Protein AF-A0A944DP44-F1 (afdb_monomer_lite)

Structure (mmCIF, N/CA/C/O backbone):
data_AF-A0A944DP44-F1
#
_entry.id   AF-A0A944DP44-F1
#
loop_
_atom_site.group_PDB
_atom_site.id
_atom_site.type_symbol
_atom_site.label_atom_id
_atom_site.label_alt_id
_atom_site.label_comp_id
_atom_site.label_asym_id
_atom_site.label_entity_id
_atom_site.label_seq_id
_atom_site.pdbx_PDB_ins_code
_atom_site.Cartn_x
_atom_site.Cartn_y
_atom_site.Cartn_z
_atom_site.occupancy
_atom_site.B_iso_or_equiv
_atom_site.auth_seq_id
_atom_site.auth_comp_id
_atom_site.auth_asym_id
_atom_site.auth_atom_id
_atom_site.pdbx_PDB_model_num
ATOM 1 N N . MET A 1 1 ? 9.981 14.958 5.287 1.00 79.44 1 MET A N 1
ATOM 2 C CA . MET A 1 1 ? 9.457 13.910 6.190 1.00 79.44 1 MET A CA 1
ATOM 3 C C . MET A 1 1 ? 8.004 13.692 5.811 1.00 79.44 1 MET A C 1
ATOM 5 O O . MET A 1 1 ? 7.354 14.682 5.502 1.00 79.44 1 MET A O 1
ATOM 9 N N . VAL A 1 2 ? 7.541 12.445 5.742 1.00 89.31 2 VAL A N 1
ATOM 10 C CA . VAL A 1 2 ? 6.137 12.111 5.470 1.00 89.31 2 VAL A CA 1
ATOM 11 C C . VAL A 1 2 ? 5.503 11.602 6.754 1.00 89.31 2 VAL A C 1
ATOM 13 O O . VAL A 1 2 ? 6.087 10.738 7.414 1.00 89.31 2 VAL A O 1
ATOM 16 N N . ASP A 1 3 ? 4.298 12.087 7.040 1.00 94.06 3 ASP A N 1
ATOM 17 C CA . ASP A 1 3 ? 3.515 11.697 8.206 1.00 94.06 3 ASP A CA 1
ATOM 18 C C . ASP A 1 3 ? 2.122 11.233 7.787 1.00 94.06 3 ASP A C 1
ATOM 20 O O . ASP A 1 3 ? 1.531 11.785 6.856 1.00 94.06 3 ASP A O 1
ATOM 24 N N . ALA A 1 4 ? 1.593 10.250 8.512 1.00 93.75 4 ALA A N 1
ATOM 25 C CA . ALA A 1 4 ? 0.179 9.919 8.481 1.00 93.75 4 ALA A CA 1
ATOM 26 C C . ALA A 1 4 ? -0.542 10.760 9.538 1.00 93.75 4 ALA A C 1
ATOM 28 O O . ALA A 1 4 ? -0.211 10.703 10.724 1.00 93.75 4 ALA A O 1
ATOM 29 N N . TRP A 1 5 ? -1.518 11.549 9.104 1.00 94.00 5 TRP A N 1
ATOM 30 C CA . TRP A 1 5 ? -2.429 12.243 10.006 1.00 94.00 5 TRP A CA 1
ATOM 31 C C . TRP A 1 5 ? -3.584 11.318 10.353 1.00 94.00 5 TRP A C 1
ATOM 33 O O . TRP A 1 5 ? -4.103 10.624 9.480 1.00 94.00 5 TRP A O 1
ATOM 43 N N . TRP A 1 6 ? -3.988 11.319 11.616 1.00 92.75 6 TRP A N 1
ATOM 44 C CA . TRP A 1 6 ? -5.111 10.520 12.083 1.00 92.75 6 TRP A CA 1
ATOM 45 C C . TRP A 1 6 ? -6.017 11.348 12.985 1.00 92.75 6 TRP A C 1
ATOM 47 O O . TRP A 1 6 ? -5.571 12.288 13.647 1.00 92.75 6 TRP A O 1
ATOM 57 N N . HIS A 1 7 ? -7.293 10.980 12.995 1.00 93.06 7 HIS A N 1
ATOM 58 C CA . HIS A 1 7 ? -8.310 11.584 13.838 1.00 93.06 7 HIS A CA 1
ATOM 59 C C . HIS A 1 7 ? -9.203 10.481 14.413 1.00 93.06 7 HIS A C 1
ATOM 61 O O . HIS A 1 7 ? -9.799 9.707 13.664 1.00 93.06 7 HIS A O 1
ATOM 67 N N . GLY A 1 8 ? -9.265 10.388 15.739 1.00 91.00 8 GLY A N 1
ATOM 68 C CA . GLY A 1 8 ? -10.126 9.451 16.447 1.00 91.00 8 GLY A CA 1
ATOM 69 C C . GLY A 1 8 ? -11.538 10.013 16.561 1.00 91.00 8 GLY A C 1
ATOM 70 O O . GLY A 1 8 ? -11.762 10.964 17.301 1.00 91.00 8 GLY A O 1
ATOM 71 N N . LEU A 1 9 ? -12.503 9.411 15.864 1.00 89.94 9 LEU A N 1
ATOM 72 C CA . LEU A 1 9 ? -13.885 9.912 15.831 1.00 89.94 9 LEU A CA 1
ATOM 73 C C . LEU A 1 9 ? -14.576 9.872 17.203 1.00 89.94 9 LEU A C 1
ATOM 75 O O . LEU A 1 9 ? -15.373 10.750 17.512 1.00 89.94 9 LEU A O 1
ATOM 79 N N . ALA A 1 10 ? -14.270 8.864 18.027 1.00 89.62 10 ALA A N 1
ATOM 80 C CA . ALA A 1 10 ? -14.866 8.714 19.355 1.00 89.62 10 ALA A CA 1
ATOM 81 C C . ALA A 1 10 ? -14.208 9.621 20.409 1.00 89.62 10 ALA A C 1
ATOM 83 O O . ALA A 1 10 ? -14.889 10.175 21.266 1.00 89.62 10 ALA A O 1
ATOM 84 N N . SER A 1 11 ? -12.883 9.762 20.357 1.00 89.75 11 SER A N 1
ATOM 85 C CA . SER A 1 11 ? -12.098 10.530 21.330 1.00 89.75 11 SER A CA 1
ATOM 86 C C . SER A 1 11 ? -11.950 12.009 20.963 1.00 89.75 11 SER A C 1
ATOM 88 O O . SER A 1 11 ? -11.557 12.807 21.809 1.00 89.75 11 SER A O 1
ATOM 90 N N . GLY A 1 12 ? -12.187 12.377 19.700 1.00 93.56 12 GLY A N 1
ATOM 91 C CA . GLY A 1 12 ? -11.880 13.700 19.150 1.00 93.56 12 GLY A CA 1
ATOM 92 C C . GLY A 1 12 ? -10.378 14.001 19.052 1.00 93.56 12 GLY A C 1
ATOM 93 O O . GLY A 1 12 ? -9.991 15.121 18.712 1.00 93.56 12 GLY A O 1
ATOM 94 N N . THR A 1 13 ? -9.510 13.030 19.353 1.00 93.38 13 THR A N 1
ATOM 95 C CA . THR A 1 13 ? -8.057 13.222 19.360 1.00 93.38 13 THR A CA 1
ATOM 96 C C . THR A 1 13 ? -7.510 13.242 17.940 1.00 93.38 13 THR A C 1
ATOM 98 O O . THR A 1 13 ? -7.939 12.482 17.078 1.00 93.38 13 THR A O 1
ATOM 101 N N . THR A 1 14 ? -6.543 14.122 17.691 1.00 95.81 14 THR A N 1
ATOM 102 C CA . THR A 1 14 ? -5.852 14.225 16.401 1.00 95.81 14 THR A CA 1
ATOM 103 C C . THR A 1 14 ? -4.363 14.092 16.641 1.00 95.81 14 THR A C 1
ATOM 105 O O . THR A 1 14 ? -3.837 14.675 17.589 1.00 95.81 14 THR A O 1
ATOM 108 N N . GLY A 1 15 ? -3.679 13.360 15.773 1.00 94.94 15 GLY A N 1
ATOM 109 C CA . GLY A 1 15 ? -2.246 13.161 15.895 1.00 94.94 15 GLY A CA 1
ATOM 110 C C . GLY A 1 15 ? -1.556 12.963 14.558 1.00 94.94 15 GLY A C 1
ATOM 111 O O . GLY A 1 15 ? -2.167 12.967 13.485 1.00 94.94 15 GLY A O 1
ATOM 112 N N . ARG A 1 16 ? -0.235 12.810 14.645 1.00 96.00 16 ARG A N 1
ATOM 113 C CA . ARG A 1 16 ? 0.646 12.530 13.513 1.00 96.00 16 ARG A CA 1
ATOM 114 C C . ARG A 1 16 ? 1.492 11.320 13.847 1.00 96.00 16 ARG A C 1
ATOM 116 O O . ARG A 1 16 ? 2.131 11.287 14.893 1.00 96.00 16 ARG A O 1
ATOM 123 N N . LEU A 1 17 ? 1.539 10.372 12.924 1.00 95.69 17 LEU A N 1
ATOM 124 C CA . LEU A 1 17 ? 2.427 9.225 12.986 1.00 95.69 17 LEU A CA 1
ATOM 125 C C . LEU A 1 17 ? 3.545 9.421 11.951 1.00 95.69 17 LEU A C 1
ATOM 127 O O . LEU A 1 17 ? 3.267 9.371 10.746 1.00 95.69 17 LEU A O 1
ATOM 131 N N . PRO A 1 18 ? 4.799 9.663 12.374 1.00 95.62 18 PRO A N 1
ATOM 132 C CA . PRO A 1 18 ? 5.895 9.865 11.441 1.00 95.62 18 PRO A CA 1
ATOM 133 C C . PRO A 1 18 ? 6.209 8.567 10.701 1.00 95.62 18 PRO A C 1
ATOM 135 O O . PRO A 1 18 ? 6.743 7.608 11.263 1.00 95.62 18 PRO A O 1
ATOM 138 N N . LEU A 1 19 ? 5.920 8.543 9.400 1.00 94.06 19 LEU A N 1
ATOM 139 C CA . LEU A 1 19 ? 6.268 7.409 8.548 1.00 94.06 19 LEU A CA 1
ATOM 140 C C . LEU A 1 19 ? 7.771 7.442 8.257 1.00 94.06 19 LEU A C 1
ATOM 142 O O . LEU A 1 19 ? 8.426 6.397 8.251 1.00 94.06 19 LEU A O 1
ATOM 146 N N . GLY A 1 20 ? 8.332 8.649 8.093 1.00 92.50 20 GLY A N 1
ATOM 147 C CA . GLY A 1 20 ? 9.751 8.982 7.894 1.00 92.50 20 GLY A CA 1
ATOM 148 C C . GLY A 1 20 ? 10.037 9.538 6.482 1.00 92.50 20 GLY A C 1
ATOM 149 O O . GLY A 1 20 ? 9.108 9.938 5.784 1.00 92.50 20 GLY A O 1
ATOM 150 N N . PRO A 1 21 ? 11.298 9.600 6.014 1.00 91.31 21 PRO A N 1
ATOM 151 C CA . PRO A 1 21 ? 11.630 10.174 4.706 1.00 91.31 21 PRO A CA 1
ATOM 152 C C . PRO A 1 21 ? 11.245 9.252 3.539 1.00 91.31 21 PRO A C 1
ATOM 154 O O . PRO A 1 21 ? 11.334 8.031 3.652 1.00 91.31 21 PRO A O 1
ATOM 157 N N . GLY A 1 22 ? 10.857 9.843 2.409 1.00 90.00 22 GLY A N 1
ATOM 158 C CA . GLY A 1 22 ? 10.469 9.129 1.192 1.00 90.00 22 GLY A CA 1
ATOM 159 C C . GLY A 1 22 ? 9.220 9.726 0.559 1.00 90.00 22 GLY A C 1
ATOM 160 O O . GLY A 1 22 ? 8.761 10.789 0.972 1.00 90.00 22 GLY A O 1
ATOM 161 N N . LEU A 1 23 ? 8.676 9.018 -0.421 1.00 90.06 23 LEU A N 1
ATOM 162 C CA . LEU A 1 23 ? 7.379 9.310 -1.015 1.00 90.06 23 LEU A CA 1
ATOM 163 C C . LEU A 1 23 ? 6.403 8.197 -0.647 1.00 90.06 23 LEU A C 1
ATOM 165 O O . LEU A 1 23 ? 6.762 7.027 -0.738 1.00 90.06 23 LEU A O 1
ATOM 169 N N . VAL A 1 24 ? 5.184 8.547 -0.254 1.00 90.25 24 VAL A N 1
ATOM 170 C CA . VAL A 1 24 ? 4.084 7.588 -0.102 1.00 90.25 24 VAL A CA 1
ATOM 171 C C . VAL A 1 24 ? 2.998 7.926 -1.102 1.00 90.25 24 VAL A C 1
ATOM 173 O O . VAL A 1 24 ? 2.752 9.099 -1.383 1.00 90.25 24 VAL A O 1
ATOM 176 N N . PHE A 1 25 ? 2.365 6.891 -1.627 1.00 76.69 25 PHE A N 1
ATOM 177 C CA . PHE A 1 25 ? 1.206 6.999 -2.498 1.00 76.69 25 PHE A CA 1
ATOM 178 C C . PHE A 1 25 ? 0.097 6.178 -1.875 1.00 76.69 25 PHE A C 1
ATOM 180 O O . PHE A 1 25 ? 0.390 5.082 -1.414 1.00 76.69 25 PHE A O 1
ATOM 187 N N . GLN A 1 26 ? -1.100 6.772 -1.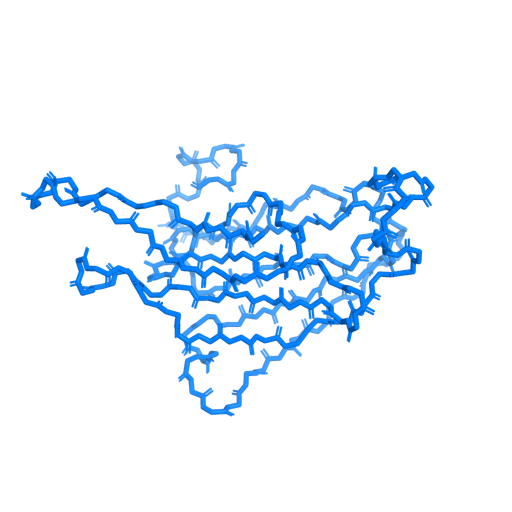835 1.00 82.25 26 GLN A N 1
ATOM 188 C CA . GLN A 1 26 ? -2.388 6.213 -1.410 1.00 82.25 26 GLN A CA 1
ATOM 189 C C . GLN A 1 26 ? -2.319 5.117 -0.324 1.00 82.25 26 GLN A C 1
ATOM 191 O O . GLN A 1 26 ? -1.880 4.007 -0.605 1.00 82.25 26 GLN A O 1
ATOM 196 N N . PRO A 1 27 ? -2.806 5.359 0.905 1.00 90.56 27 PRO A N 1
ATOM 197 C CA . PRO A 1 27 ? -2.956 4.266 1.860 1.00 90.56 27 PRO A CA 1
ATOM 198 C C . PRO A 1 27 ? -3.968 3.226 1.364 1.00 90.56 27 PRO A C 1
ATOM 200 O O . PRO A 1 27 ? -4.912 3.575 0.657 1.00 90.56 27 PRO A O 1
ATOM 203 N N . ALA A 1 28 ? -3.801 1.979 1.796 1.00 91.50 28 ALA A N 1
ATOM 204 C CA . ALA A 1 28 ? -4.808 0.933 1.648 1.00 91.50 28 ALA A CA 1
ATOM 205 C C . ALA A 1 28 ? -5.266 0.444 3.024 1.00 91.50 28 ALA A C 1
ATOM 207 O O . ALA A 1 28 ? -4.429 0.190 3.896 1.00 91.50 28 ALA A O 1
ATOM 208 N N . VAL A 1 29 ? -6.576 0.309 3.221 1.00 89.19 29 VAL A N 1
ATOM 209 C CA . VAL A 1 29 ? -7.153 -0.139 4.491 1.00 89.19 29 VAL A CA 1
ATOM 210 C C . VAL A 1 29 ? -7.367 -1.651 4.454 1.00 89.19 29 VAL A C 1
ATOM 212 O O . VAL A 1 29 ? -8.084 -2.190 3.615 1.00 89.19 29 VAL A O 1
ATOM 215 N N . ALA A 1 30 ? -6.697 -2.343 5.368 1.00 88.19 30 ALA A N 1
ATOM 216 C CA . ALA A 1 30 ? -6.909 -3.751 5.671 1.00 88.19 30 ALA A CA 1
ATOM 217 C C . ALA A 1 30 ? -7.772 -3.880 6.935 1.00 88.19 30 ALA A C 1
ATOM 219 O O . ALA A 1 30 ? -8.036 -2.897 7.627 1.00 88.19 30 ALA A O 1
ATOM 220 N N . ALA A 1 31 ? -8.161 -5.107 7.283 1.00 86.81 31 ALA A N 1
ATOM 221 C CA . ALA A 1 31 ? -9.094 -5.363 8.385 1.00 86.81 31 ALA A CA 1
ATOM 222 C C . ALA A 1 31 ? -8.742 -4.703 9.729 1.00 86.81 31 ALA A C 1
ATOM 224 O O . ALA A 1 31 ? -9.637 -4.259 10.446 1.00 86.81 31 ALA A O 1
ATOM 225 N N . ARG A 1 32 ? -7.457 -4.643 10.094 1.00 87.94 32 ARG A N 1
ATOM 226 C CA . ARG A 1 32 ? -7.004 -4.057 11.370 1.00 87.94 32 ARG A CA 1
ATOM 227 C C . ARG A 1 32 ? -5.870 -3.047 11.211 1.00 87.94 32 ARG A C 1
ATOM 229 O O . ARG A 1 32 ? -5.385 -2.479 12.196 1.00 87.94 32 ARG A O 1
ATOM 236 N N . GLN A 1 33 ? -5.418 -2.837 9.980 1.00 91.38 33 GLN A N 1
ATOM 237 C CA . GLN A 1 33 ? -4.220 -2.079 9.667 1.00 91.38 33 GLN A CA 1
ATOM 238 C C . GLN A 1 33 ? -4.475 -1.130 8.505 1.00 91.38 33 GLN A C 1
ATOM 240 O O . GLN A 1 33 ? -5.226 -1.437 7.586 1.00 91.38 33 GLN A O 1
ATOM 245 N N . VAL A 1 34 ? -3.755 -0.016 8.495 1.00 92.81 34 VAL A N 1
ATOM 246 C CA . VAL A 1 34 ? -3.582 0.804 7.294 1.00 92.81 34 VAL A CA 1
ATOM 247 C C . VAL A 1 34 ? -2.180 0.564 6.756 1.00 92.81 34 VAL A C 1
ATOM 249 O O . VAL A 1 34 ? -1.201 0.545 7.504 1.00 92.81 34 VAL A O 1
ATOM 252 N N . ALA A 1 35 ? -2.081 0.340 5.453 1.00 94.31 35 ALA A N 1
ATOM 253 C CA . ALA A 1 35 ? -0.840 0.029 4.774 1.00 94.31 35 ALA A CA 1
ATOM 254 C C . ALA A 1 35 ? -0.393 1.200 3.893 1.00 94.31 35 ALA A C 1
ATOM 256 O O . ALA A 1 35 ? -1.182 1.757 3.132 1.00 94.31 35 ALA A O 1
ATOM 257 N N . PHE A 1 36 ? 0.891 1.548 3.965 1.00 95.12 36 PHE A N 1
ATOM 258 C CA . PHE A 1 36 ? 1.513 2.587 3.147 1.00 95.12 36 PHE A CA 1
ATOM 259 C C . PHE A 1 36 ? 2.696 2.004 2.384 1.00 95.12 36 PHE A C 1
ATOM 261 O O . PHE A 1 36 ? 3.658 1.537 2.994 1.00 95.12 36 PHE A O 1
ATOM 268 N N . ALA A 1 37 ? 2.675 2.086 1.056 1.00 94.31 37 ALA A N 1
ATOM 269 C CA . ALA A 1 37 ? 3.864 1.823 0.259 1.00 94.31 37 ALA A CA 1
ATOM 270 C C . ALA A 1 37 ? 4.741 3.081 0.235 1.00 94.31 37 ALA A C 1
ATOM 272 O O . ALA A 1 37 ? 4.338 4.124 -0.287 1.00 94.31 37 ALA A O 1
ATOM 273 N N . ARG A 1 38 ? 5.943 2.991 0.809 1.00 93.56 38 ARG A N 1
ATOM 274 C CA . ARG A 1 38 ? 6.912 4.086 0.835 1.00 93.56 38 ARG A CA 1
ATOM 275 C C . ARG A 1 38 ? 8.089 3.802 -0.084 1.00 93.56 38 ARG A C 1
ATOM 277 O O . ARG A 1 38 ? 8.788 2.808 0.072 1.00 93.56 38 ARG A O 1
ATOM 284 N N . VAL A 1 39 ? 8.347 4.739 -0.986 1.00 91.19 39 VAL A N 1
ATOM 285 C CA . VAL A 1 39 ? 9.437 4.703 -1.962 1.00 91.19 39 VAL A CA 1
ATOM 286 C C . VAL A 1 39 ? 10.592 5.565 -1.468 1.00 91.19 39 VAL A C 1
ATOM 288 O O . VAL A 1 39 ? 10.390 6.723 -1.077 1.00 91.19 39 VAL A O 1
ATOM 291 N N . ARG A 1 40 ? 11.807 5.002 -1.439 1.00 85.81 40 ARG A N 1
ATOM 292 C CA . ARG A 1 40 ? 12.994 5.672 -0.880 1.00 85.81 40 ARG A CA 1
ATOM 293 C C . ARG A 1 40 ? 14.264 5.381 -1.683 1.00 85.81 40 ARG A C 1
ATOM 295 O O . ARG A 1 40 ? 14.410 4.274 -2.195 1.00 85.81 40 ARG A O 1
ATOM 302 N N . PRO A 1 41 ? 15.271 6.278 -1.651 1.00 68.25 41 PRO A N 1
ATOM 303 C CA . PRO A 1 41 ? 16.549 6.098 -2.358 1.00 68.25 41 PRO A CA 1
ATOM 304 C C . PRO A 1 41 ? 17.435 4.883 -1.990 1.00 68.25 41 PRO A C 1
ATOM 306 O O . PRO A 1 41 ? 18.574 4.834 -2.436 1.00 68.25 41 PRO A O 1
ATOM 309 N N . ARG A 1 42 ? 16.986 3.916 -1.179 1.00 70.25 42 ARG A N 1
ATOM 310 C CA . ARG A 1 42 ? 17.754 2.708 -0.794 1.00 70.25 42 ARG A CA 1
ATOM 311 C C . ARG A 1 42 ? 16.886 1.457 -0.613 1.00 70.25 42 ARG A C 1
ATOM 313 O O . ARG A 1 42 ? 17.318 0.501 0.020 1.00 70.25 42 ARG A O 1
ATOM 320 N N . GLY A 1 43 ? 15.663 1.480 -1.130 1.00 77.94 43 GLY A N 1
ATOM 321 C CA . GLY A 1 43 ? 14.723 0.376 -0.986 1.00 77.94 43 GLY A CA 1
ATOM 322 C C . GLY A 1 43 ? 13.363 0.863 -0.524 1.00 77.94 43 GLY A C 1
ATOM 323 O O . GLY A 1 43 ? 13.248 1.665 0.417 1.00 77.94 43 GLY A O 1
ATOM 324 N N . ASP A 1 44 ? 12.358 0.353 -1.217 1.00 91.50 44 ASP A N 1
ATOM 325 C CA . ASP A 1 44 ? 10.960 0.585 -0.917 1.00 91.50 44 ASP A CA 1
ATOM 326 C C . ASP A 1 44 ? 10.566 -0.240 0.311 1.00 91.50 44 ASP A C 1
ATOM 328 O O . ASP A 1 44 ? 11.218 -1.224 0.668 1.00 91.50 44 ASP A O 1
ATOM 332 N N . GLU A 1 45 ? 9.494 0.153 0.983 1.00 93.31 45 GLU A N 1
ATOM 333 C CA . GLU A 1 45 ? 8.934 -0.652 2.060 1.00 93.31 45 GLU A CA 1
ATOM 334 C C . GLU A 1 45 ? 7.415 -0.511 2.133 1.00 93.31 45 GLU A C 1
ATOM 336 O O . GLU A 1 45 ? 6.842 0.493 1.705 1.00 93.31 45 GLU A O 1
ATOM 341 N N . LEU A 1 46 ? 6.771 -1.514 2.712 1.00 94.44 46 LEU A N 1
ATOM 342 C CA . LEU A 1 46 ? 5.399 -1.447 3.178 1.00 94.44 46 LEU A CA 1
ATOM 343 C C . LEU A 1 46 ? 5.419 -1.109 4.668 1.00 94.44 46 LEU A C 1
ATOM 345 O O . LEU A 1 46 ? 6.029 -1.825 5.460 1.00 94.44 46 LEU A O 1
ATOM 349 N N . ILE A 1 47 ? 4.758 -0.028 5.058 1.00 94.69 47 ILE A N 1
ATOM 350 C CA . ILE A 1 47 ? 4.554 0.333 6.460 1.00 94.69 47 ILE A CA 1
ATOM 351 C C . ILE A 1 47 ? 3.143 -0.089 6.835 1.00 94.69 47 ILE A C 1
ATOM 353 O O . ILE A 1 47 ? 2.189 0.360 6.204 1.00 94.69 47 ILE A O 1
ATOM 357 N N . LEU A 1 48 ? 3.018 -0.927 7.858 1.00 94.19 48 LEU A N 1
ATOM 358 C CA . LEU A 1 48 ? 1.733 -1.349 8.403 1.00 94.19 48 LEU A CA 1
ATOM 359 C C . LEU A 1 48 ? 1.500 -0.624 9.722 1.00 94.19 48 LEU A C 1
ATOM 361 O O . LEU A 1 48 ? 2.311 -0.731 10.645 1.00 94.19 48 LEU A O 1
ATOM 365 N N . THR A 1 49 ? 0.406 0.122 9.803 1.00 94.12 49 THR A N 1
ATOM 366 C CA . THR A 1 49 ? 0.009 0.851 11.005 1.00 94.12 49 THR A CA 1
ATOM 367 C C . THR A 1 49 ? -1.199 0.175 11.629 1.00 94.12 49 THR A C 1
ATOM 369 O O . THR A 1 49 ? -2.236 0.065 10.975 1.00 94.12 49 THR A O 1
ATOM 372 N N . ALA A 1 50 ? -1.075 -0.274 12.873 1.00 92.06 50 ALA A N 1
ATOM 373 C CA . ALA A 1 50 ? -2.188 -0.828 13.632 1.00 92.06 50 ALA A CA 1
ATOM 374 C C . ALA A 1 50 ? -3.115 0.298 14.115 1.00 92.06 50 ALA A C 1
ATOM 376 O O . ALA A 1 50 ? -2.657 1.414 14.367 1.00 92.06 50 ALA A O 1
ATOM 377 N N . THR A 1 51 ? -4.414 0.008 14.210 1.00 86.69 51 THR A N 1
ATOM 378 C CA . THR A 1 51 ? -5.465 1.003 14.520 1.00 86.69 51 THR A CA 1
ATOM 379 C C . THR A 1 51 ? -6.389 0.591 15.673 1.00 86.69 51 THR A C 1
ATOM 381 O O . THR A 1 51 ? -7.360 1.280 15.971 1.00 86.69 51 THR A O 1
ATOM 384 N N . ASP A 1 52 ? -6.081 -0.512 16.353 1.00 83.88 52 ASP A N 1
ATOM 385 C CA . ASP A 1 52 ? -6.919 -1.130 17.387 1.00 83.88 52 ASP A CA 1
ATOM 386 C C . ASP A 1 52 ? -6.882 -0.423 18.754 1.00 83.88 52 ASP A C 1
ATOM 388 O O . ASP A 1 52 ? -7.806 -0.581 19.548 1.00 83.88 52 ASP A O 1
ATOM 392 N N . SER A 1 53 ? -5.859 0.388 19.031 1.00 77.44 53 SER A N 1
ATOM 393 C CA . SER A 1 53 ? -5.649 1.062 20.323 1.00 77.44 53 SER A CA 1
ATOM 394 C C . SER A 1 53 ? -6.152 2.512 20.398 1.00 77.44 53 SER A C 1
ATOM 396 O O . SER A 1 53 ? -5.840 3.215 21.357 1.00 77.44 53 SER A O 1
ATOM 398 N N . GLY A 1 54 ? -6.892 3.005 19.399 1.00 80.62 54 GLY A N 1
ATOM 399 C CA . GLY A 1 54 ? -7.379 4.396 19.336 1.00 80.62 54 GLY A CA 1
ATOM 400 C C . GLY A 1 54 ? -6.314 5.431 18.937 1.00 80.62 54 GLY A C 1
ATOM 401 O O . GLY A 1 54 ? -6.628 6.373 18.212 1.00 80.62 54 GLY A O 1
ATOM 402 N N . GLU A 1 55 ? -5.055 5.227 19.328 1.00 91.25 55 GLU A N 1
ATOM 403 C CA . GLU A 1 55 ? -3.882 5.891 18.746 1.00 91.25 55 GLU A CA 1
ATOM 404 C C . GLU A 1 55 ? -3.150 4.924 17.795 1.00 91.25 55 GLU A C 1
ATOM 406 O O . GLU A 1 55 ? -2.738 3.844 18.234 1.00 91.25 55 GLU A O 1
ATOM 411 N N . PRO A 1 56 ? -2.981 5.272 16.503 1.00 93.06 56 PRO A N 1
ATOM 412 C CA . PRO A 1 56 ? -2.263 4.435 15.551 1.00 93.06 56 PRO A CA 1
ATOM 413 C C . PRO A 1 56 ? -0.762 4.360 15.828 1.00 93.06 56 PRO A C 1
ATOM 415 O O . PRO A 1 56 ? -0.108 5.369 16.092 1.00 93.06 56 PRO A O 1
ATOM 418 N N . TRP A 1 57 ? -0.186 3.175 15.645 1.00 93.38 57 TRP A N 1
ATOM 419 C CA . TRP A 1 57 ? 1.250 2.931 15.794 1.00 93.38 57 TRP A CA 1
ATOM 420 C C . TRP A 1 57 ? 1.776 2.036 14.667 1.00 93.38 57 TRP A C 1
ATOM 422 O O . TRP A 1 57 ? 1.016 1.342 13.993 1.00 93.38 57 TRP A O 1
ATOM 432 N N . ILE A 1 58 ? 3.087 2.068 14.412 1.00 93.88 58 ILE A N 1
ATOM 433 C CA . ILE A 1 58 ? 3.702 1.268 13.340 1.00 93.88 58 ILE A CA 1
ATOM 434 C C . ILE A 1 58 ? 3.939 -0.156 13.840 1.00 93.88 58 ILE A C 1
ATOM 436 O O . ILE A 1 58 ? 4.876 -0.389 14.600 1.00 93.88 58 ILE A O 1
ATOM 440 N N . GLY A 1 59 ? 3.119 -1.0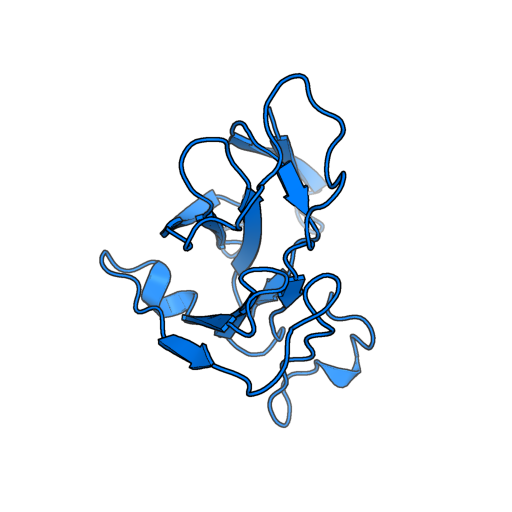89 13.354 1.00 91.19 59 GLY A N 1
ATOM 441 C CA . GLY A 1 59 ? 3.214 -2.521 13.634 1.00 91.19 59 GLY A CA 1
ATOM 442 C C . GLY A 1 59 ? 4.383 -3.191 12.936 1.00 91.19 59 GLY A C 1
ATOM 443 O O . GLY A 1 59 ? 5.091 -3.996 13.534 1.00 91.19 59 GLY A O 1
ATOM 444 N N . ALA A 1 60 ? 4.619 -2.826 11.675 1.00 92.00 60 ALA A N 1
ATOM 445 C CA . ALA A 1 60 ? 5.669 -3.443 10.881 1.00 92.00 60 ALA A CA 1
ATOM 446 C C . ALA A 1 60 ? 6.195 -2.528 9.774 1.00 92.00 60 ALA A C 1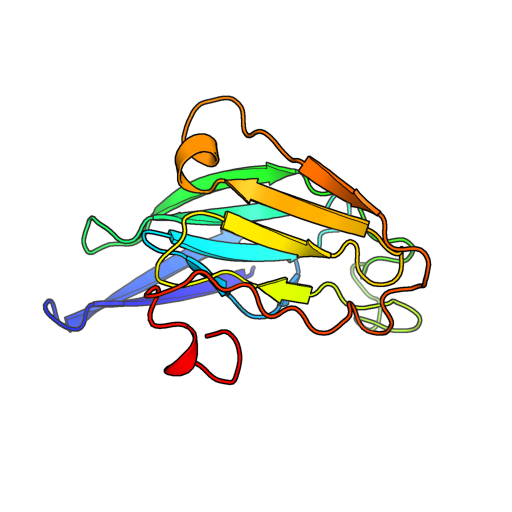
ATOM 448 O O . ALA A 1 60 ? 5.510 -1.626 9.282 1.00 92.00 60 ALA A O 1
ATOM 449 N N . ARG A 1 61 ? 7.429 -2.816 9.353 1.00 92.62 61 ARG A N 1
ATOM 450 C CA . ARG A 1 61 ? 8.043 -2.298 8.129 1.00 92.62 61 ARG A CA 1
ATOM 451 C C . ARG A 1 61 ? 8.577 -3.475 7.330 1.00 92.62 61 ARG A C 1
ATOM 453 O O . ARG A 1 61 ? 9.500 -4.150 7.773 1.00 92.62 61 ARG A O 1
ATOM 460 N N . VAL A 1 62 ? 7.990 -3.716 6.168 1.00 92.62 62 VAL A N 1
ATOM 461 C CA . VAL A 1 62 ? 8.304 -4.860 5.312 1.00 92.62 62 VAL A CA 1
ATOM 462 C C . VAL A 1 62 ? 9.111 -4.357 4.121 1.00 92.62 62 VAL A C 1
ATOM 464 O O . VAL A 1 62 ? 8.595 -3.525 3.373 1.00 92.62 62 VAL A O 1
ATOM 467 N N . PRO A 1 63 ? 10.359 -4.805 3.915 1.00 92.19 63 PRO A N 1
ATOM 468 C CA . PRO A 1 63 ? 11.119 -4.439 2.726 1.00 92.19 63 PRO A CA 1
ATOM 469 C C . PRO A 1 63 ? 10.372 -4.838 1.451 1.00 92.19 63 PRO A C 1
ATOM 471 O O . PRO A 1 63 ? 9.840 -5.943 1.355 1.00 92.19 63 PRO A O 1
ATOM 474 N N . LEU A 1 64 ? 10.357 -3.948 0.463 1.00 91.69 64 LEU A N 1
ATOM 475 C CA . LEU A 1 64 ? 9.839 -4.220 -0.872 1.00 91.69 64 LEU A CA 1
ATOM 476 C C . LEU A 1 64 ? 10.986 -4.124 -1.886 1.00 91.69 64 LEU A C 1
ATOM 478 O O . LEU A 1 64 ? 11.865 -3.267 -1.739 1.00 91.69 64 LEU A O 1
ATOM 482 N N . PRO A 1 65 ? 10.984 -4.951 -2.945 1.00 90.44 65 PRO A N 1
ATOM 483 C CA . PRO A 1 65 ? 11.924 -4.787 -4.046 1.00 90.44 65 PRO A CA 1
ATOM 484 C C . PRO A 1 65 ? 11.837 -3.376 -4.624 1.00 90.44 65 PRO A C 1
ATOM 486 O O . PRO A 1 65 ? 10.738 -2.867 -4.853 1.00 90.44 65 PRO A O 1
ATOM 489 N N . ALA A 1 66 ? 12.986 -2.744 -4.858 1.00 88.50 66 ALA A N 1
ATOM 490 C CA . ALA A 1 66 ? 13.040 -1.399 -5.420 1.00 88.50 66 ALA A CA 1
ATOM 491 C C . ALA A 1 66 ? 12.489 -1.376 -6.854 1.00 88.50 66 ALA A C 1
ATOM 493 O O . ALA A 1 66 ? 12.713 -2.311 -7.628 1.00 88.50 66 ALA A O 1
ATOM 494 N N . MET A 1 67 ? 11.789 -0.303 -7.221 1.00 89.62 67 MET A N 1
ATOM 495 C CA . MET A 1 67 ? 11.405 -0.071 -8.617 1.00 89.62 67 MET A CA 1
ATOM 496 C C . MET A 1 67 ? 12.613 0.389 -9.433 1.00 89.62 67 MET A C 1
ATOM 498 O O . MET A 1 67 ? 13.391 1.235 -8.975 1.00 89.62 67 MET A O 1
ATOM 502 N N . ASP A 1 68 ? 12.739 -0.101 -10.662 1.00 87.44 68 ASP A N 1
ATOM 503 C CA . ASP A 1 68 ? 13.719 0.441 -11.595 1.00 87.44 68 ASP A CA 1
ATOM 504 C C . ASP A 1 68 ? 13.415 1.922 -11.851 1.00 87.44 68 ASP A C 1
ATOM 506 O O . ASP A 1 68 ? 12.268 2.330 -12.041 1.00 87.4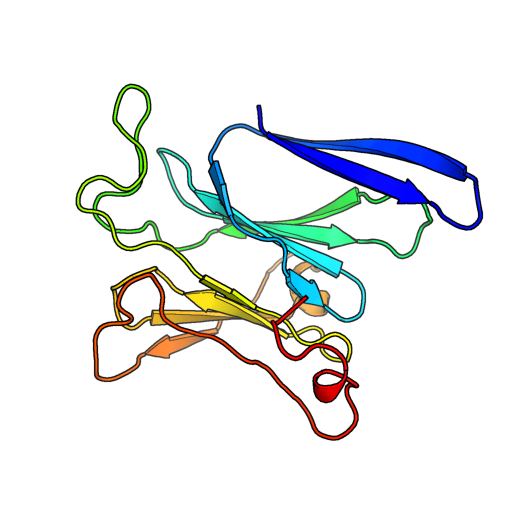4 68 ASP A O 1
ATOM 510 N N . GLY A 1 69 ? 14.455 2.751 -11.771 1.00 84.38 69 GLY A N 1
ATOM 511 C CA . GLY A 1 69 ? 14.324 4.197 -11.924 1.00 84.38 69 GLY A CA 1
ATOM 512 C C . GLY A 1 69 ? 13.644 4.927 -10.760 1.00 84.38 69 GLY A C 1
ATOM 513 O O . GLY A 1 69 ? 13.455 6.128 -10.894 1.00 84.38 69 GLY A O 1
ATOM 514 N N . ALA A 1 70 ? 13.321 4.269 -9.633 1.00 86.56 70 ALA A N 1
ATOM 515 C CA . ALA A 1 70 ? 12.591 4.861 -8.499 1.00 86.56 70 ALA A CA 1
ATOM 516 C C . ALA A 1 70 ? 12.981 6.328 -8.191 1.00 86.56 70 ALA A C 1
ATOM 518 O O . ALA A 1 70 ? 14.179 6.643 -8.191 1.00 86.56 70 ALA A O 1
ATOM 519 N N . PRO A 1 71 ? 12.005 7.208 -7.869 1.00 86.12 71 PRO A N 1
ATOM 520 C CA . PRO A 1 71 ? 12.245 8.617 -7.574 1.00 86.12 71 PRO A CA 1
ATOM 521 C C . PRO A 1 71 ? 13.441 8.865 -6.652 1.00 86.12 71 PRO A C 1
ATOM 523 O O . PRO A 1 71 ? 13.593 8.244 -5.595 1.00 86.12 71 PRO A O 1
ATOM 526 N N . ARG A 1 72 ? 14.278 9.827 -7.047 1.00 84.44 72 ARG A N 1
ATOM 527 C CA . ARG A 1 72 ? 15.494 10.217 -6.326 1.00 84.44 72 ARG A CA 1
ATOM 528 C C . ARG A 1 72 ? 15.392 11.654 -5.844 1.00 84.44 72 ARG A C 1
ATOM 530 O O . ARG A 1 72 ? 14.684 12.477 -6.418 1.00 84.44 72 ARG A O 1
ATOM 537 N N . SER A 1 73 ? 16.137 11.956 -4.787 1.00 83.38 73 SER A N 1
ATOM 538 C CA . SER A 1 73 ? 16.254 13.325 -4.286 1.00 83.38 73 SER A CA 1
ATOM 539 C C . SER A 1 73 ? 16.786 14.253 -5.381 1.00 83.38 73 SER A C 1
ATOM 541 O O . SER A 1 73 ? 17.748 13.904 -6.060 1.00 83.38 73 SER A O 1
ATOM 543 N N . GLY A 1 74 ? 16.179 15.432 -5.528 1.00 84.81 74 GLY A N 1
ATOM 544 C CA . GLY A 1 74 ? 16.588 16.442 -6.511 1.00 84.81 74 GLY A CA 1
ATOM 545 C C . GLY A 1 74 ? 16.099 16.205 -7.947 1.00 84.81 74 GLY A C 1
ATOM 546 O O . GLY A 1 74 ? 16.364 17.047 -8.796 1.00 84.81 74 GLY A O 1
ATOM 547 N N . GLY A 1 75 ? 15.385 15.109 -8.223 1.00 84.19 75 GLY A N 1
ATOM 548 C CA . GLY A 1 75 ? 14.727 14.865 -9.512 1.00 84.19 75 GLY A CA 1
ATOM 549 C C . GLY A 1 75 ? 13.215 15.096 -9.455 1.00 84.19 75 GLY A C 1
ATOM 550 O O . GLY A 1 75 ? 12.616 15.068 -8.377 1.00 84.19 75 GLY A O 1
ATOM 551 N N . THR A 1 76 ? 12.589 15.281 -10.620 1.00 85.12 76 THR A N 1
ATOM 552 C CA . THR A 1 76 ? 11.125 15.303 -10.744 1.00 85.12 76 THR A CA 1
ATOM 553 C C . THR A 1 76 ? 10.570 13.914 -10.408 1.00 85.12 76 THR A C 1
ATOM 555 O O . THR A 1 76 ? 10.961 12.933 -11.047 1.00 85.12 76 THR A O 1
ATOM 558 N N . PRO A 1 77 ? 9.678 13.775 -9.410 1.00 84.12 77 PRO A N 1
ATOM 559 C CA . PRO A 1 77 ? 9.087 12.482 -9.089 1.00 84.12 77 PRO A CA 1
ATOM 560 C C . PRO A 1 77 ? 8.360 11.884 -10.297 1.00 84.12 77 PRO A C 1
ATOM 562 O O . PRO A 1 77 ? 7.606 12.584 -10.968 1.00 84.12 77 PRO A O 1
ATOM 565 N N . TRP A 1 78 ? 8.533 10.578 -10.511 1.00 85.31 78 TRP A N 1
ATOM 566 C CA . TRP A 1 78 ? 7.843 9.785 -11.546 1.00 85.31 78 TRP A CA 1
ATOM 567 C C . TRP A 1 78 ? 8.237 10.073 -12.995 1.00 85.31 78 TRP A C 1
ATOM 569 O O . TRP A 1 78 ? 7.658 9.475 -13.897 1.00 85.31 78 TRP A O 1
ATOM 579 N N . ASP A 1 79 ? 9.232 10.927 -13.233 1.00 85.75 79 ASP A N 1
ATOM 580 C CA . ASP A 1 79 ? 9.730 11.180 -14.584 1.00 85.75 79 ASP A CA 1
ATOM 581 C C . ASP A 1 79 ? 10.413 9.929 -15.160 1.00 85.75 79 ASP A C 1
ATOM 583 O O . ASP A 1 79 ? 11.457 9.495 -14.673 1.00 85.75 79 ASP A O 1
ATOM 587 N N . GLY A 1 80 ? 9.773 9.303 -16.153 1.00 82.56 80 GLY A N 1
ATOM 588 C CA . GLY A 1 80 ? 10.224 8.043 -16.752 1.00 82.56 80 GLY A CA 1
ATOM 589 C C . GLY A 1 80 ? 10.068 6.803 -15.859 1.00 82.56 80 GLY A C 1
ATOM 590 O O . GLY A 1 80 ? 10.660 5.769 -16.163 1.00 82.56 80 GLY A O 1
ATOM 591 N N . VAL A 1 81 ? 9.286 6.875 -14.771 1.00 86.44 81 VAL A N 1
ATOM 592 C CA . VAL A 1 81 ? 9.149 5.784 -13.786 1.00 86.44 81 VAL A CA 1
ATOM 593 C C . VAL A 1 81 ? 7.701 5.340 -13.642 1.00 86.44 81 VAL A C 1
ATOM 595 O O . VAL A 1 81 ? 6.801 6.149 -13.433 1.00 86.44 81 VAL A O 1
ATOM 598 N N . GLN A 1 82 ? 7.485 4.028 -13.660 1.00 89.38 82 GLN A N 1
ATOM 599 C CA . GLN A 1 82 ? 6.177 3.425 -13.419 1.00 89.38 82 GLN A CA 1
ATOM 600 C C . GLN A 1 82 ? 5.824 3.494 -11.924 1.00 89.38 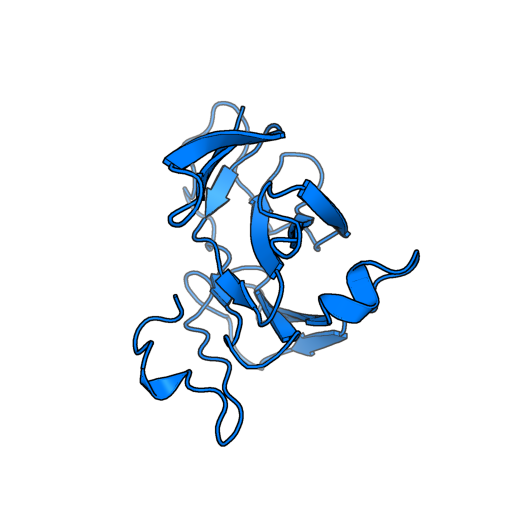82 GLN A C 1
ATOM 602 O O . GLN A 1 82 ? 6.613 3.075 -11.075 1.00 89.38 82 GLN A O 1
ATOM 607 N N . ARG A 1 83 ? 4.642 4.025 -11.593 1.00 89.31 83 ARG A N 1
ATOM 608 C CA . ARG A 1 83 ? 4.182 4.177 -10.201 1.00 89.31 83 ARG A CA 1
ATOM 609 C C . ARG A 1 83 ? 3.878 2.828 -9.568 1.00 89.31 83 ARG A C 1
ATOM 611 O O . ARG A 1 83 ? 3.471 1.911 -10.258 1.00 89.31 83 ARG A O 1
ATOM 618 N N . ARG A 1 84 ? 4.028 2.723 -8.249 1.00 91.44 84 ARG A N 1
ATOM 619 C CA . ARG A 1 84 ? 3.582 1.568 -7.460 1.00 91.44 84 ARG A CA 1
ATOM 620 C C . ARG A 1 84 ? 2.116 1.736 -7.076 1.00 91.44 84 ARG A C 1
ATOM 622 O O . ARG A 1 84 ? 1.729 2.811 -6.627 1.00 91.44 84 ARG A O 1
ATOM 629 N N . ALA A 1 85 ? 1.345 0.662 -7.200 1.00 92.44 85 ALA A N 1
ATOM 630 C CA . ALA A 1 85 ? -0.015 0.575 -6.688 1.00 92.44 85 ALA A CA 1
ATOM 631 C C . ALA A 1 85 ? -0.043 -0.281 -5.418 1.00 92.44 85 ALA A C 1
ATOM 633 O O . ALA A 1 85 ? 0.758 -1.207 -5.251 1.00 92.44 85 ALA A O 1
ATOM 634 N N . ILE A 1 86 ? -0.972 0.038 -4.526 1.00 93.69 86 ILE A N 1
ATOM 635 C CA . ILE A 1 86 ? -1.240 -0.693 -3.293 1.00 93.69 86 ILE A CA 1
ATOM 636 C C . ILE A 1 86 ? -2.749 -0.842 -3.146 1.00 93.69 86 ILE A C 1
ATOM 638 O O . ILE A 1 86 ? -3.493 0.082 -3.465 1.00 93.69 86 ILE A O 1
ATOM 642 N N . ALA A 1 87 ? -3.190 -2.004 -2.679 1.00 92.12 87 ALA A N 1
ATOM 643 C CA . ALA A 1 87 ? -4.584 -2.243 -2.353 1.00 92.12 87 ALA A CA 1
ATOM 644 C C . ALA A 1 87 ? -4.713 -3.282 -1.238 1.00 92.12 87 ALA A C 1
ATOM 646 O O . ALA A 1 87 ? -3.870 -4.170 -1.087 1.00 92.12 87 ALA A O 1
ATOM 647 N N . ALA A 1 88 ? -5.791 -3.183 -0.477 1.00 90.88 88 ALA A N 1
ATOM 648 C CA . ALA A 1 88 ? -6.170 -4.116 0.572 1.00 90.88 88 ALA A CA 1
ATOM 649 C C . ALA A 1 88 ? -7.699 -4.214 0.602 1.00 90.88 88 ALA A C 1
ATOM 651 O O . ALA A 1 88 ? -8.378 -3.376 0.015 1.00 90.88 88 ALA A O 1
ATOM 652 N N . SER A 1 89 ? -8.220 -5.272 1.219 1.00 84.75 89 SER A N 1
ATOM 653 C CA . SER A 1 89 ? -9.660 -5.423 1.434 1.00 84.75 89 SER A CA 1
ATOM 654 C C . SER A 1 89 ? -9.980 -5.161 2.912 1.00 84.75 89 SER A C 1
ATOM 656 O O . SER A 1 89 ? -9.287 -5.718 3.772 1.00 84.75 89 SER A O 1
ATOM 658 N N . PRO A 1 90 ? -11.047 -4.405 3.234 1.00 81.06 90 PRO A N 1
ATOM 659 C CA . PRO A 1 90 ? -11.438 -4.132 4.618 1.00 81.06 90 PRO A CA 1
ATOM 660 C C . PRO A 1 90 ? -11.790 -5.379 5.443 1.00 81.06 90 PRO A C 1
ATOM 662 O O . PRO A 1 90 ? -11.737 -5.337 6.664 1.00 81.06 90 PRO A O 1
ATOM 665 N N . GLY A 1 91 ? -12.143 -6.507 4.817 1.00 85.00 91 GLY A N 1
ATOM 666 C CA . GLY A 1 91 ? -12.424 -7.769 5.520 1.00 85.00 91 GLY A CA 1
ATOM 667 C C . GLY A 1 91 ? -11.274 -8.778 5.481 1.00 85.00 91 GLY A C 1
ATOM 668 O O . GLY A 1 91 ? -11.469 -9.958 5.777 1.00 85.00 91 GLY A O 1
ATOM 669 N N . SER A 1 92 ? -10.076 -8.359 5.070 1.00 87.62 92 SER A N 1
ATOM 670 C CA . SER A 1 92 ? -8.924 -9.238 4.864 1.00 87.62 92 SER A CA 1
ATOM 671 C C . SER A 1 92 ? -7.637 -8.617 5.417 1.00 87.62 92 SER A C 1
ATOM 673 O O . SER A 1 92 ? -7.416 -7.421 5.243 1.00 87.62 92 SER A O 1
ATOM 675 N N . PRO A 1 93 ? -6.721 -9.407 6.013 1.00 89.25 93 PRO A N 1
ATOM 676 C CA . PRO A 1 93 ? -5.389 -8.912 6.366 1.00 89.25 93 PRO A CA 1
ATOM 677 C C . PRO A 1 93 ? -4.458 -8.822 5.146 1.00 89.25 93 PRO A C 1
ATOM 679 O O . PRO A 1 93 ? -3.325 -8.366 5.256 1.00 89.25 93 PRO A O 1
ATOM 682 N N . LEU A 1 94 ? -4.893 -9.295 3.973 1.00 91.00 94 LEU A N 1
ATOM 683 C CA . LEU A 1 94 ? -4.052 -9.347 2.782 1.00 91.00 94 LEU A CA 1
ATOM 684 C C . LEU A 1 94 ? -3.897 -7.961 2.144 1.00 91.00 94 LEU A C 1
ATOM 686 O O . LEU A 1 94 ? -4.879 -7.361 1.707 1.00 91.00 94 LEU A O 1
ATOM 690 N N . VAL A 1 95 ? -2.649 -7.525 2.006 1.00 93.44 95 VAL A N 1
ATOM 691 C CA . VAL A 1 95 ? -2.239 -6.317 1.289 1.00 93.44 95 VAL A CA 1
ATOM 692 C C . VAL A 1 95 ? -1.491 -6.725 0.025 1.00 93.44 95 VAL A C 1
ATOM 694 O O . VAL A 1 95 ? -0.576 -7.545 0.072 1.00 93.44 95 VAL A O 1
ATOM 697 N N . ALA A 1 96 ? -1.863 -6.145 -1.110 1.00 94.38 96 ALA A N 1
ATOM 698 C CA . ALA A 1 96 ? -1.196 -6.326 -2.390 1.00 94.38 96 ALA A CA 1
ATOM 699 C C . ALA A 1 96 ? -0.458 -5.045 -2.780 1.00 94.38 96 ALA A C 1
ATOM 701 O O . ALA A 1 96 ? -1.023 -3.955 -2.723 1.00 94.38 96 ALA A O 1
ATOM 702 N N . VAL A 1 97 ? 0.801 -5.176 -3.197 1.00 94.88 97 VAL A N 1
ATOM 703 C CA . VAL A 1 97 ? 1.643 -4.044 -3.591 1.00 94.88 97 VAL A CA 1
ATOM 704 C C . VAL A 1 97 ? 2.394 -4.379 -4.872 1.00 94.88 97 VAL A C 1
ATOM 706 O O . VAL A 1 97 ? 3.164 -5.334 -4.902 1.00 94.88 97 VAL A O 1
ATOM 709 N N . THR A 1 98 ? 2.231 -3.596 -5.934 1.00 94.88 98 THR A N 1
ATOM 710 C CA . THR A 1 98 ? 2.955 -3.849 -7.191 1.00 94.88 98 THR A CA 1
ATOM 711 C C . THR A 1 98 ? 4.387 -3.355 -7.112 1.00 94.88 98 THR A C 1
ATOM 713 O O . THR A 1 98 ? 4.675 -2.425 -6.368 1.00 94.88 98 THR A O 1
ATOM 716 N N . ARG A 1 99 ? 5.319 -3.904 -7.891 1.00 93.44 99 ARG A N 1
ATOM 717 C CA . ARG A 1 99 ? 6.651 -3.292 -8.079 1.00 93.44 99 ARG A CA 1
ATOM 718 C C . ARG A 1 99 ? 6.598 -2.168 -9.126 1.00 93.44 99 ARG A C 1
ATOM 720 O O . ARG A 1 99 ? 7.543 -1.955 -9.869 1.00 93.44 99 ARG A O 1
ATOM 727 N N . GLY A 1 100 ? 5.469 -1.484 -9.271 1.00 91.00 100 GLY A N 1
ATOM 728 C CA . GLY A 1 100 ? 5.196 -0.623 -10.418 1.00 91.00 100 GLY A CA 1
ATOM 729 C C . GLY A 1 100 ? 5.063 -1.419 -11.714 1.00 91.00 100 GLY A C 1
ATOM 730 O O . GLY A 1 100 ? 4.306 -2.379 -11.748 1.00 91.00 100 GLY A O 1
ATOM 731 N N . GLY A 1 101 ? 5.817 -1.067 -12.758 1.00 91.56 101 GLY A N 1
ATOM 732 C CA . GLY A 1 101 ? 5.669 -1.624 -14.115 1.00 91.56 101 GLY A CA 1
ATOM 733 C C . GLY A 1 101 ? 6.111 -3.073 -14.332 1.00 91.56 101 GLY A C 1
ATOM 734 O O . GLY A 1 101 ? 5.856 -3.632 -15.393 1.00 91.56 101 GLY A O 1
ATOM 735 N N . HIS A 1 102 ? 6.760 -3.699 -13.351 1.00 93.50 102 HIS A N 1
ATOM 736 C CA . HIS A 1 102 ? 7.584 -4.901 -13.553 1.00 93.50 102 HIS A CA 1
ATOM 737 C C . HIS A 1 102 ? 6.797 -6.214 -13.678 1.00 93.50 102 HIS A C 1
ATOM 739 O O . HIS A 1 102 ? 7.398 -7.281 -13.717 1.00 93.50 102 HIS A O 1
ATOM 745 N N . GLY A 1 103 ? 5.463 -6.170 -13.704 1.00 94.94 103 GLY A N 1
ATOM 746 C CA . GLY A 1 103 ? 4.657 -7.392 -13.743 1.00 94.94 103 GLY A CA 1
ATOM 747 C C . GLY A 1 103 ? 4.752 -8.216 -12.453 1.00 94.94 103 GLY A C 1
ATOM 748 O O . GLY A 1 103 ? 4.566 -9.429 -12.478 1.00 94.94 103 GLY A O 1
ATOM 749 N N . GLU A 1 104 ? 5.050 -7.571 -11.324 1.00 95.69 104 GLU A N 1
ATOM 750 C CA . GLU A 1 104 ? 5.177 -8.205 -10.010 1.00 95.69 104 GLU A CA 1
ATOM 751 C C . GLU A 1 104 ? 4.177 -7.601 -9.020 1.00 95.69 104 GLU A C 1
ATOM 753 O O . GLU A 1 104 ? 4.066 -6.376 -8.901 1.00 95.69 104 GLU A O 1
ATOM 758 N N . ILE A 1 105 ? 3.496 -8.470 -8.271 1.00 95.38 105 ILE A N 1
ATOM 759 C CA . ILE A 1 105 ? 2.611 -8.125 -7.156 1.00 95.38 105 ILE A CA 1
ATOM 760 C C . ILE A 1 105 ? 3.126 -8.840 -5.907 1.00 95.38 105 ILE A C 1
ATOM 762 O O . ILE A 1 105 ? 3.192 -10.066 -5.864 1.00 95.38 105 ILE A O 1
ATOM 766 N N . HIS A 1 106 ? 3.470 -8.083 -4.875 1.00 94.56 106 HIS A N 1
ATOM 767 C CA . HIS A 1 106 ? 3.875 -8.599 -3.575 1.00 94.56 106 HIS A CA 1
ATOM 768 C C . HIS A 1 106 ? 2.664 -8.639 -2.651 1.00 94.56 106 HIS A C 1
ATOM 770 O O . HIS A 1 106 ? 2.061 -7.608 -2.352 1.00 94.56 106 HIS A O 1
ATOM 776 N N . LEU A 1 107 ? 2.308 -9.840 -2.218 1.00 93.88 107 LEU A N 1
ATOM 777 C CA . LEU A 1 107 ? 1.248 -10.095 -1.262 1.00 93.88 107 LEU A CA 1
ATOM 778 C C . LEU A 1 107 ? 1.840 -10.212 0.139 1.00 93.88 107 LEU A C 1
ATOM 780 O O . LEU A 1 107 ? 2.748 -11.014 0.366 1.00 93.88 107 LEU A O 1
ATOM 784 N N . VAL A 1 108 ? 1.295 -9.431 1.062 1.00 92.69 108 VAL A N 1
ATOM 785 C CA . VAL A 1 108 ? 1.688 -9.386 2.469 1.00 92.69 108 VAL A CA 1
ATOM 786 C C . VAL A 1 108 ? 0.463 -9.673 3.321 1.00 92.69 108 VAL A C 1
ATOM 788 O O . VAL A 1 108 ? -0.565 -9.020 3.172 1.00 92.69 108 VAL A O 1
ATOM 791 N N . ASP A 1 109 ? 0.570 -10.642 4.221 1.00 90.94 109 ASP A N 1
ATOM 792 C CA . ASP A 1 109 ? -0.414 -10.837 5.283 1.00 90.94 109 ASP A CA 1
ATOM 793 C C . ASP A 1 109 ? -0.088 -9.875 6.435 1.00 90.94 109 ASP A C 1
ATOM 795 O O . ASP A 1 109 ? 0.934 -10.031 7.102 1.00 90.94 109 ASP A O 1
ATOM 799 N N . ALA A 1 110 ? -0.920 -8.853 6.638 1.00 89.00 110 ALA A N 1
ATOM 800 C CA . ALA A 1 110 ? -0.680 -7.791 7.609 1.00 89.00 110 ALA A CA 1
ATOM 801 C C . ALA A 1 110 ? -0.746 -8.259 9.074 1.00 89.00 110 ALA A C 1
ATOM 803 O O . ALA A 1 110 ? -0.103 -7.650 9.938 1.00 89.00 110 ALA A O 1
ATOM 804 N N . ASP A 1 111 ? -1.480 -9.338 9.360 1.00 87.31 111 ASP A N 1
ATOM 805 C CA . ASP A 1 111 ? -1.536 -9.918 10.703 1.00 87.31 111 ASP A CA 1
ATOM 806 C C . ASP A 1 111 ? -0.253 -10.698 10.989 1.00 87.31 111 ASP A C 1
ATOM 808 O O . ASP A 1 111 ? 0.397 -10.475 12.013 1.00 87.31 111 ASP A O 1
ATOM 812 N N . ALA A 1 112 ? 0.179 -11.534 10.039 1.00 83.44 112 ALA A N 1
ATOM 813 C CA . ALA A 1 112 ? 1.453 -12.244 10.145 1.00 83.44 112 ALA A CA 1
ATOM 814 C C . ALA A 1 112 ? 2.652 -11.283 10.140 1.00 83.44 112 ALA A C 1
ATOM 816 O O . ALA A 1 112 ? 3.659 -11.542 10.792 1.00 83.44 112 ALA A O 1
ATOM 817 N N . ALA A 1 113 ? 2.540 -10.149 9.444 1.00 74.56 113 ALA A N 1
ATOM 818 C CA . ALA A 1 113 ? 3.603 -9.160 9.327 1.00 74.56 113 ALA A CA 1
ATOM 819 C C . ALA A 1 113 ? 3.969 -8.464 10.646 1.00 74.56 113 ALA A C 1
ATOM 821 O O . ALA A 1 113 ? 5.052 -7.895 10.767 1.00 74.56 113 ALA A O 1
ATOM 822 N N . SER A 1 114 ? 3.061 -8.491 11.622 1.00 66.25 114 SER A N 1
ATOM 823 C CA . SER A 1 114 ? 3.309 -7.966 12.966 1.00 66.25 114 SER A CA 1
ATOM 824 C C . SER A 1 114 ? 4.087 -8.967 13.843 1.00 66.25 114 SER A C 1
ATOM 826 O O . SER A 1 114 ? 4.545 -8.609 14.926 1.00 66.25 114 SER A O 1
ATOM 828 N N . ALA A 1 115 ? 4.283 -10.209 13.373 1.00 61.72 115 ALA A N 1
ATOM 829 C CA . ALA A 1 115 ? 5.228 -11.172 13.931 1.00 61.72 115 ALA A CA 1
ATOM 830 C C . ALA A 1 115 ? 6.612 -11.003 13.269 1.00 61.72 115 ALA A C 1
ATOM 832 O O . ALA A 1 115 ? 6.719 -10.579 12.123 1.00 61.72 115 ALA A O 1
ATOM 833 N N . ALA A 1 116 ? 7.691 -11.338 13.984 1.00 57.75 116 ALA A N 1
ATOM 834 C CA . ALA A 1 116 ? 9.090 -11.002 13.661 1.00 57.75 116 ALA A CA 1
ATOM 835 C C . ALA A 1 116 ? 9.633 -11.430 12.270 1.00 57.75 116 ALA A C 1
ATOM 837 O O . ALA A 1 116 ? 10.762 -11.084 11.924 1.00 57.75 116 ALA A O 1
ATOM 838 N N . SER A 1 117 ? 8.861 -12.166 11.466 1.00 62.75 117 SER A N 1
ATOM 839 C CA . SER A 1 117 ? 9.168 -12.476 10.071 1.00 62.75 117 SER A CA 1
ATOM 840 C C . SER A 1 117 ? 7.904 -12.343 9.229 1.00 62.75 117 SER A C 1
ATOM 842 O O . SER A 1 117 ? 6.910 -13.022 9.480 1.00 62.75 117 SER A O 1
ATOM 844 N N . VAL A 1 118 ? 7.948 -11.464 8.229 1.00 69.00 118 VAL A N 1
ATOM 845 C CA . VAL A 1 118 ? 6.798 -11.183 7.370 1.00 69.00 118 VAL A CA 1
ATOM 846 C C . VAL A 1 118 ? 6.900 -12.010 6.092 1.00 69.00 118 VAL A C 1
ATOM 848 O O . VAL A 1 118 ? 7.795 -11.746 5.282 1.00 69.00 118 VAL A O 1
ATOM 851 N N . PRO A 1 119 ? 6.012 -12.990 5.858 1.00 69.62 119 PRO A N 1
ATOM 852 C CA . PRO A 1 119 ? 5.999 -13.703 4.594 1.00 69.62 119 PRO A CA 1
ATOM 853 C C . PRO A 1 119 ? 5.512 -12.768 3.481 1.00 69.62 119 PRO A C 1
ATOM 855 O O . PRO A 1 119 ? 4.405 -12.233 3.535 1.00 69.62 119 PRO A O 1
ATOM 858 N N . VAL A 1 120 ? 6.343 -12.595 2.452 1.00 85.62 120 VAL A N 1
ATOM 859 C CA . VAL A 1 120 ? 5.977 -11.898 1.215 1.00 85.62 120 VAL A CA 1
ATOM 860 C C . VAL A 1 120 ? 5.849 -12.935 0.110 1.00 85.62 120 VAL A C 1
ATOM 862 O O . VAL A 1 120 ? 6.823 -13.608 -0.230 1.00 85.62 120 VAL A O 1
ATOM 865 N N . ARG A 1 121 ? 4.653 -13.070 -0.468 1.00 92.75 121 ARG A N 1
ATOM 866 C CA . ARG A 1 121 ? 4.440 -13.918 -1.646 1.00 92.75 121 ARG A CA 1
ATOM 867 C C . ARG A 1 121 ? 4.430 -13.055 -2.896 1.00 92.75 121 ARG A C 1
ATOM 869 O O . ARG A 1 121 ? 3.589 -12.174 -3.027 1.00 92.75 121 ARG A O 1
ATOM 876 N N . THR A 1 122 ? 5.319 -13.340 -3.838 1.00 95.00 122 THR A N 1
ATOM 877 C CA . THR A 1 122 ? 5.331 -12.650 -5.132 1.00 95.00 122 THR A CA 1
ATOM 878 C C . THR A 1 122 ? 4.460 -13.399 -6.137 1.00 95.00 122 THR A C 1
ATOM 880 O O . THR A 1 122 ? 4.611 -14.606 -6.325 1.00 95.00 122 THR A O 1
ATOM 883 N N . LEU A 1 123 ? 3.546 -12.677 -6.778 1.00 95.00 123 LEU A N 1
ATOM 884 C CA . LEU A 1 123 ? 2.838 -13.102 -7.977 1.00 95.00 123 LEU A CA 1
ATOM 885 C C . LEU A 1 123 ? 3.449 -12.390 -9.181 1.00 95.00 123 LEU A C 1
ATOM 887 O O . LEU A 1 123 ? 3.565 -11.165 -9.179 1.00 95.00 123 LEU A O 1
ATOM 891 N N . SER A 1 124 ? 3.796 -13.152 -10.211 1.00 96.00 124 SER A N 1
ATOM 892 C CA . SER A 1 124 ? 4.199 -12.607 -11.505 1.00 96.00 124 SER A CA 1
ATOM 893 C C . SER A 1 124 ? 3.014 -12.635 -12.461 1.00 96.00 124 SER A C 1
ATOM 895 O O . SER A 1 124 ? 2.290 -13.629 -12.529 1.00 96.00 124 SER A O 1
ATOM 897 N N . VAL A 1 125 ? 2.825 -11.554 -13.208 1.00 94.25 125 VAL A N 1
ATOM 898 C CA . VAL A 1 125 ? 1.850 -11.466 -14.299 1.00 94.25 125 VAL A CA 1
ATOM 899 C C . VAL A 1 125 ? 2.588 -11.436 -15.644 1.00 94.25 125 VAL A C 1
ATOM 901 O O . VAL A 1 125 ? 3.713 -10.943 -15.710 1.00 94.25 125 VAL A O 1
ATOM 904 N N . PRO A 1 126 ? 1.999 -11.970 -16.730 1.00 93.88 126 PRO A N 1
ATOM 905 C CA . PRO A 1 126 ? 2.699 -12.128 -18.010 1.00 93.88 126 PRO A CA 1
ATOM 906 C C . PRO A 1 126 ? 2.909 -10.811 -18.774 1.00 93.88 126 PRO A C 1
ATOM 908 O O . PRO A 1 126 ? 3.567 -10.805 -19.811 1.00 93.88 126 PRO A O 1
ATOM 911 N N . THR A 1 127 ? 2.341 -9.704 -18.294 1.00 92.94 127 THR A N 1
ATOM 912 C CA . THR A 1 127 ? 2.408 -8.385 -18.930 1.00 92.94 127 THR A CA 1
ATOM 913 C C . THR A 1 127 ? 2.882 -7.323 -17.940 1.00 92.94 127 THR A C 1
ATOM 915 O O . THR A 1 127 ? 2.618 -7.451 -16.742 1.00 92.94 127 THR A O 1
ATOM 918 N N . PRO A 1 128 ? 3.506 -6.231 -18.414 1.00 93.75 128 PRO A N 1
ATOM 919 C CA . PRO A 1 128 ? 3.784 -5.073 -17.574 1.00 93.75 128 PRO A CA 1
ATOM 920 C C . PRO A 1 128 ? 2.522 -4.542 -16.880 1.00 93.75 128 PRO A C 1
ATOM 922 O O . PRO A 1 128 ? 1.432 -4.535 -17.454 1.00 93.75 128 PRO A O 1
ATOM 925 N N . LEU A 1 129 ? 2.686 -4.061 -15.650 1.00 93.19 129 LEU A N 1
ATOM 926 C CA . LEU A 1 129 ? 1.639 -3.378 -14.887 1.00 93.19 129 LEU A CA 1
ATOM 927 C C . LEU A 1 129 ? 1.799 -1.868 -15.089 1.00 93.19 129 LEU A C 1
ATOM 929 O O . LEU A 1 129 ? 2.332 -1.177 -14.223 1.00 93.19 129 LEU A O 1
ATOM 933 N N . ASN A 1 130 ? 1.405 -1.368 -16.262 1.00 91.00 130 ASN A N 1
ATOM 934 C CA . ASN A 1 130 ? 1.558 0.050 -16.607 1.00 91.00 130 ASN A CA 1
ATOM 935 C C . ASN A 1 130 ? 0.907 0.951 -15.545 1.00 91.00 130 ASN A C 1
ATOM 937 O O . ASN A 1 130 ? -0.184 0.658 -15.058 1.00 91.00 130 ASN A O 1
ATOM 941 N N . ASP A 1 131 ? 1.618 2.006 -15.150 1.00 88.38 131 ASP A N 1
ATOM 942 C CA . ASP A 1 131 ? 1.288 2.910 -14.041 1.00 88.38 131 ASP A CA 1
ATOM 943 C C . ASP A 1 131 ? 1.068 2.211 -12.687 1.00 88.38 131 ASP A C 1
ATOM 945 O O . ASP A 1 131 ? 0.458 2.767 -11.775 1.00 88.38 131 ASP A O 1
ATOM 949 N N . GLY A 1 132 ? 1.598 0.996 -12.540 1.00 88.75 132 GLY A N 1
ATOM 950 C CA . GLY A 1 132 ? 1.421 0.148 -11.367 1.00 88.75 132 GLY A CA 1
ATOM 951 C C . GLY A 1 132 ? 0.220 -0.781 -11.442 1.00 88.75 132 GLY A C 1
ATOM 952 O O . GLY A 1 132 ? 0.079 -1.608 -10.545 1.00 88.75 132 GLY A O 1
ATOM 953 N N . GLY A 1 133 ? -0.595 -0.692 -12.495 1.00 88.81 133 GLY A N 1
ATOM 954 C CA . GLY A 1 133 ? -1.831 -1.449 -12.660 1.00 88.81 133 GLY A CA 1
ATOM 955 C C . GLY A 1 133 ? -2.967 -0.985 -11.742 1.00 88.81 133 GLY A C 1
ATOM 956 O O . GLY A 1 133 ? -2.792 -0.155 -10.851 1.00 88.81 133 GLY A O 1
ATOM 957 N N . HIS A 1 134 ? -4.151 -1.561 -11.950 1.00 87.50 134 HIS A N 1
ATOM 958 C CA . HIS A 1 134 ? -5.314 -1.366 -11.084 1.00 87.50 134 HIS A CA 1
ATOM 959 C C . HIS A 1 134 ? -5.549 -2.631 -10.262 1.00 87.50 134 HIS A C 1
ATOM 961 O O . HIS A 1 134 ? -5.835 -3.694 -10.813 1.00 87.50 134 HIS A O 1
ATOM 967 N N . LEU A 1 135 ? -5.399 -2.518 -8.943 1.00 87.31 135 LEU A N 1
ATOM 968 C CA . LEU A 1 135 ? -5.613 -3.618 -8.010 1.00 87.31 135 LEU A CA 1
ATOM 969 C C . LEU A 1 135 ? -6.969 -3.462 -7.319 1.00 87.31 135 LEU A C 1
ATOM 971 O O . LEU A 1 135 ? -7.279 -2.392 -6.807 1.00 87.31 135 LEU A O 1
ATOM 975 N N . ALA A 1 136 ? -7.737 -4.549 -7.265 1.00 84.62 136 ALA A N 1
ATOM 976 C CA . ALA A 1 136 ? -8.999 -4.633 -6.534 1.00 84.62 136 ALA A CA 1
ATOM 977 C C . ALA A 1 136 ? -9.059 -5.973 -5.775 1.00 84.62 136 ALA A C 1
ATOM 979 O O . ALA A 1 136 ? -9.595 -6.958 -6.289 1.00 84.62 136 ALA A O 1
ATOM 980 N N . PRO A 1 137 ? -8.423 -6.073 -4.594 1.00 78.69 137 PRO A N 1
ATOM 981 C CA . PRO A 1 137 ? -8.530 -7.251 -3.751 1.00 78.69 137 PRO A CA 1
ATOM 982 C C . PRO A 1 137 ? -9.932 -7.329 -3.146 1.00 78.69 137 PRO A C 1
ATOM 984 O O . PRO A 1 137 ? -10.471 -6.339 -2.664 1.00 78.69 137 PRO A O 1
ATOM 987 N N . GLY A 1 138 ? -10.498 -8.531 -3.138 1.00 80.25 138 GLY A N 1
ATOM 988 C CA . GLY A 1 138 ? -11.797 -8.789 -2.538 1.00 80.25 138 GLY A CA 1
ATOM 989 C C . GLY A 1 138 ? -11.919 -10.234 -2.075 1.00 80.25 138 GLY A C 1
ATOM 990 O O . GLY A 1 138 ? -11.242 -11.137 -2.575 1.00 80.25 138 GLY A O 1
ATOM 991 N N . ARG A 1 139 ? -12.796 -10.449 -1.106 1.00 80.12 139 ARG A N 1
ATOM 992 C CA . ARG A 1 139 ? -13.250 -11.743 -0.611 1.00 80.12 139 ARG A CA 1
ATOM 993 C C . ARG A 1 139 ? -14.776 -11.719 -0.524 1.00 80.12 139 ARG A C 1
ATOM 995 O O . ARG A 1 139 ? -15.360 -10.681 -0.235 1.00 80.12 139 ARG A O 1
ATOM 1002 N N . PRO A 1 140 ? -15.459 -12.851 -0.735 1.00 80.50 140 PRO A N 1
ATOM 1003 C CA . PRO A 1 140 ? -16.896 -12.909 -0.498 1.00 80.50 140 PRO A CA 1
ATOM 1004 C C . PRO A 1 140 ? -17.252 -12.424 0.920 1.00 80.50 140 PRO A C 1
ATOM 1006 O O . PRO A 1 14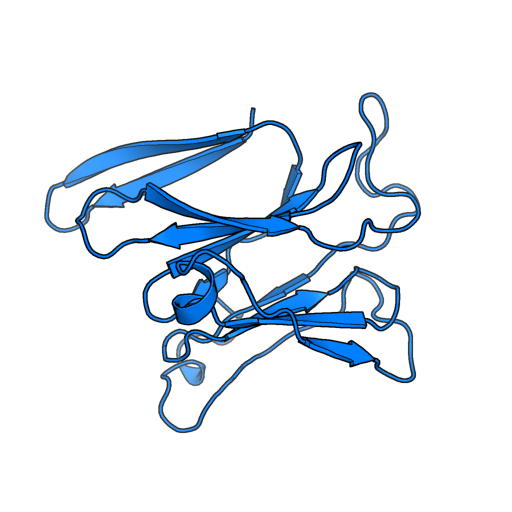0 ? -16.719 -12.943 1.899 1.00 80.50 140 PRO A O 1
ATOM 1009 N N . GLY A 1 141 ? -18.147 -11.435 1.020 1.00 80.56 141 GLY A N 1
ATOM 1010 C CA . GLY A 1 141 ? -18.660 -10.917 2.296 1.00 80.56 141 GLY A CA 1
ATOM 1011 C C . GLY A 1 141 ? -17.776 -9.894 3.025 1.00 80.56 141 GLY A C 1
ATOM 1012 O O . GLY A 1 141 ? -18.093 -9.539 4.153 1.00 80.56 141 GLY A O 1
ATOM 1013 N N . ASP A 1 142 ? -16.707 -9.390 2.409 1.00 79.81 142 ASP A N 1
ATOM 1014 C CA . ASP A 1 142 ? -15.719 -8.504 3.051 1.00 79.81 142 ASP A CA 1
ATOM 1015 C C . ASP A 1 142 ? -16.038 -6.999 2.998 1.00 79.81 142 ASP A C 1
ATOM 1017 O O . ASP A 1 142 ? -15.187 -6.175 3.324 1.00 79.81 142 ASP A O 1
ATOM 1021 N N . ALA A 1 143 ? -17.244 -6.647 2.549 1.00 77.94 143 ALA A N 1
ATOM 1022 C CA . ALA A 1 143 ? -17.693 -5.275 2.315 1.00 77.94 143 ALA A CA 1
ATOM 1023 C C . ALA A 1 143 ? -16.865 -4.452 1.303 1.00 77.94 143 ALA A C 1
ATOM 1025 O O . ALA A 1 143 ? -17.177 -3.278 1.114 1.00 77.94 143 ALA A O 1
ATOM 1026 N N . ALA A 1 144 ? -15.914 -5.045 0.566 1.00 77.81 144 ALA A N 1
ATOM 1027 C CA . ALA A 1 144 ? -15.111 -4.323 -0.430 1.00 77.81 144 ALA A CA 1
ATOM 1028 C C . ALA A 1 144 ? -15.971 -3.705 -1.550 1.00 77.81 144 ALA A C 1
ATOM 1030 O O . ALA A 1 144 ? -15.609 -2.700 -2.141 1.00 77.81 144 ALA A O 1
ATOM 1031 N N . HIS A 1 145 ? -17.165 -4.245 -1.808 1.00 72.62 145 HIS A N 1
ATOM 1032 C CA . HIS A 1 145 ? -18.137 -3.658 -2.740 1.00 72.62 145 HIS A CA 1
ATOM 1033 C C . HIS A 1 145 ? -18.663 -2.275 -2.310 1.00 72.62 145 HIS A C 1
ATOM 1035 O O . HIS A 1 145 ? -19.112 -1.508 -3.159 1.00 72.62 145 HIS A O 1
ATOM 1041 N N . GLY A 1 146 ? -18.641 -1.964 -1.008 1.00 71.12 146 GLY A N 1
ATOM 1042 C CA . GLY A 1 146 ? -18.972 -0.637 -0.477 1.00 71.12 146 GLY A CA 1
ATOM 1043 C C . GLY A 1 146 ? -17.863 0.387 -0.714 1.00 71.12 146 GLY A C 1
ATOM 1044 O O . GLY A 1 146 ? -18.078 1.586 -0.543 1.00 71.12 146 GLY A O 1
ATOM 1045 N N . ASP A 1 147 ? -16.706 -0.092 -1.159 1.00 64.56 147 ASP A N 1
ATOM 1046 C CA . ASP A 1 147 ? -15.530 0.677 -1.492 1.00 64.56 147 ASP A CA 1
ATOM 1047 C C . ASP A 1 147 ? -15.137 0.434 -2.973 1.00 64.56 147 ASP A C 1
ATOM 1049 O O . ASP A 1 147 ? -14.209 -0.305 -3.310 1.00 64.56 147 ASP A O 1
ATOM 1053 N N . PRO A 1 148 ? -15.851 1.069 -3.919 1.00 55.19 148 PRO A N 1
ATOM 1054 C CA . PRO A 1 148 ? -15.642 0.847 -5.351 1.00 55.19 148 PRO A CA 1
ATOM 1055 C C . PRO A 1 148 ? -14.300 1.391 -5.875 1.00 55.19 148 PRO A C 1
ATOM 1057 O O . PRO A 1 148 ? -14.029 1.296 -7.072 1.00 55.19 148 PRO A O 1
ATOM 1060 N N . VAL A 1 149 ? -13.483 2.007 -5.015 1.00 56.69 149 VAL A N 1
ATOM 1061 C CA . VAL A 1 149 ? -12.225 2.675 -5.374 1.00 56.69 149 VAL A CA 1
ATOM 1062 C C . VAL A 1 149 ? -11.008 2.145 -4.602 1.00 56.69 149 VAL A C 1
ATOM 1064 O O . VAL A 1 149 ? -9.906 2.646 -4.839 1.00 56.69 149 VAL A O 1
ATOM 1067 N N . GLY A 1 150 ? -11.164 1.144 -3.726 1.00 53.22 150 GLY A N 1
ATOM 1068 C CA . GLY A 1 150 ? -10.056 0.543 -2.970 1.00 53.22 150 GLY A CA 1
ATOM 1069 C C . GLY A 1 150 ? -9.539 1.394 -1.792 1.00 53.22 150 GLY A C 1
ATOM 1070 O O . GLY A 1 150 ? -8.324 1.479 -1.599 1.00 53.22 150 GLY A O 1
ATOM 1071 N N . ARG A 1 151 ? -10.435 2.089 -1.085 1.00 50.97 151 ARG A N 1
ATOM 1072 C CA . ARG A 1 151 ? -10.296 2.840 0.171 1.00 50.97 151 ARG A CA 1
ATOM 1073 C C . ARG A 1 151 ? -10.705 2.058 1.421 1.00 50.97 151 ARG A C 1
ATOM 1075 O O . ARG A 1 151 ? -11.910 1.799 1.635 1.00 50.97 151 ARG A O 1
#

Sequence (151 aa):
MVDAWWHGLASGTTGRLPLGPGLVFQPAVAARQVAFARVRPRGDELILTATDSGEPWIGARVPLPAMDGAPRSGGTPWDGVQRRAIAASPGSPLVAVTRGGHGEIHLVDADAASAASVPVRTLSVPTPLNDGGHLAPGRPGDAAHGDPVGR

Foldseek 3Di:
DDWDWDAQPVVRDIDTHDPDDFDWDDWFAEQFWIWIWGADPPFIWIWTWGPVPSDIDTLAIGTDGAAVVQDDPPDDHPDVGQAKDWAYFNQAQWIWIASGFQQKIWIWRNVCRSPPDTDTDIDGDPGTCGSNNDDQDDDVPRCSVVVPRRD

Radius of gyration: 15.24 Å; chains: 1; bounding box: 37×30×40 Å

Secondary structure (DSSP, 8-state):
-EEEEEE-TTT--EEEEEEESSEEEEEEE-SSEEEEEEE-TT-EEEEEEE-TTSS-EEEEEEEEPPPTT---TTSPTTTT-PPP-EEE-TT-SEEEEE-GGGSEEEEEETTGGGSSS--EEEEE-SS--GGG-------TTSSGGG-TT--

pLDDT: mean 86.87, std 9.43, range [50.97, 96.0]